Protein AF-A0A959BUV0-F1 (afdb_monomer_lite)

Secondary structure (DSSP, 8-state):
-HHHHHHHHHHHHHHHHHHHHHH---HHHHHHHHHHHHHHHHHHHHHHHHHHHT----TTTS-TTS---

Structure (mmCIF, N/CA/C/O backbone):
data_AF-A0A959BUV0-F1
#
_entry.id   AF-A0A959BUV0-F1
#
loop_
_atom_site.group_PDB
_atom_site.id
_atom_site.type_symbol
_atom_site.label_atom_id
_atom_site.label_alt_id
_atom_site.label_comp_id
_atom_site.label_asym_id
_atom_site.label_entity_id
_atom_site.label_seq_id
_atom_site.pdbx_PDB_ins_code
_atom_site.Cartn_x
_atom_site.Cartn_y
_atom_site.Cartn_z
_atom_site.occupancy
_atom_site.B_iso_or_equiv
_atom_site.auth_seq_id
_atom_site.auth_comp_id
_atom_site.auth_asym_id
_atom_site.auth_atom_id
_atom_site.pdbx_PDB_model_num
ATOM 1 N N . MET A 1 1 ? 16.466 -1.764 -11.816 1.00 52.34 1 MET A N 1
ATOM 2 C CA . MET A 1 1 ? 16.839 -2.106 -10.418 1.00 52.34 1 MET A CA 1
ATOM 3 C C . MET A 1 1 ? 15.961 -1.405 -9.377 1.00 52.34 1 MET A C 1
ATOM 5 O O . MET A 1 1 ? 15.486 -2.095 -8.487 1.00 52.34 1 MET A O 1
ATOM 9 N N . HIS A 1 2 ? 15.666 -0.103 -9.503 1.00 61.47 2 HIS A N 1
ATOM 10 C CA . HIS A 1 2 ? 14.847 0.634 -8.522 1.00 61.47 2 HIS A CA 1
ATOM 11 C C . HIS A 1 2 ? 13.402 0.122 -8.341 1.00 61.47 2 HIS A C 1
ATOM 13 O O . HIS A 1 2 ? 12.939 0.034 -7.207 1.00 61.47 2 HIS A O 1
ATOM 19 N N . TYR A 1 3 ? 12.704 -0.290 -9.408 1.00 68.50 3 TYR A N 1
ATOM 20 C CA . TYR A 1 3 ? 11.303 -0.731 -9.293 1.00 68.50 3 TYR A CA 1
ATOM 21 C C . TYR A 1 3 ? 11.129 -2.023 -8.476 1.00 68.50 3 TYR A C 1
ATOM 23 O O . TYR A 1 3 ? 10.168 -2.129 -7.725 1.00 68.50 3 TYR A O 1
ATOM 31 N N . LYS A 1 4 ? 12.072 -2.979 -8.568 1.00 71.44 4 LYS A N 1
ATOM 32 C CA . LYS A 1 4 ? 12.026 -4.239 -7.796 1.00 71.44 4 LYS A CA 1
ATOM 33 C C . LYS A 1 4 ? 12.148 -3.979 -6.295 1.00 71.44 4 LYS A C 1
ATOM 35 O O . LYS A 1 4 ? 11.463 -4.609 -5.494 1.00 71.44 4 LYS A O 1
ATOM 40 N N . MET A 1 5 ? 13.008 -3.032 -5.921 1.00 78.25 5 MET A N 1
ATOM 41 C CA . MET A 1 5 ? 13.173 -2.618 -4.530 1.00 78.25 5 MET A CA 1
ATOM 42 C C . MET A 1 5 ? 11.938 -1.846 -4.043 1.00 78.25 5 MET A C 1
ATOM 44 O O . MET A 1 5 ? 11.434 -2.135 -2.963 1.00 78.25 5 MET A O 1
ATOM 48 N N . ALA A 1 6 ? 11.387 -0.944 -4.862 1.00 76.69 6 ALA A N 1
ATOM 49 C CA . ALA A 1 6 ? 10.153 -0.223 -4.543 1.00 76.69 6 ALA A CA 1
ATOM 50 C C . ALA A 1 6 ? 8.950 -1.167 -4.355 1.00 76.69 6 ALA A C 1
ATOM 52 O O . ALA A 1 6 ? 8.216 -1.041 -3.377 1.00 76.69 6 ALA A O 1
ATOM 53 N N . SER A 1 7 ? 8.780 -2.165 -5.230 1.00 79.75 7 SER A N 1
ATOM 54 C CA . SER A 1 7 ? 7.714 -3.162 -5.087 1.00 79.75 7 SER A CA 1
ATOM 55 C C . SER A 1 7 ? 7.880 -4.027 -3.836 1.00 79.75 7 SER A C 1
ATOM 57 O O . SER A 1 7 ? 6.888 -4.350 -3.189 1.00 79.75 7 SER A O 1
ATOM 59 N N . ALA A 1 8 ? 9.119 -4.375 -3.466 1.00 84.50 8 ALA A N 1
ATOM 60 C CA . ALA A 1 8 ? 9.393 -5.145 -2.252 1.00 84.50 8 ALA A CA 1
ATOM 61 C C . ALA A 1 8 ? 9.032 -4.357 -0.981 1.00 84.50 8 ALA A C 1
ATOM 63 O O . ALA A 1 8 ? 8.425 -4.913 -0.067 1.00 84.50 8 ALA A O 1
ATOM 64 N N . TRP A 1 9 ? 9.330 -3.055 -0.946 1.00 85.69 9 TRP A N 1
ATOM 65 C CA . TRP A 1 9 ? 8.931 -2.182 0.161 1.00 85.69 9 TRP A CA 1
ATOM 66 C C . TRP A 1 9 ? 7.414 -2.024 0.270 1.00 85.69 9 TRP A C 1
ATOM 68 O O . TRP A 1 9 ? 6.877 -2.113 1.372 1.00 85.69 9 TRP A O 1
ATOM 78 N N . ILE A 1 10 ? 6.709 -1.858 -0.853 1.00 85.38 10 ILE A N 1
ATOM 79 C CA . ILE A 1 10 ? 5.239 -1.787 -0.851 1.00 85.38 10 ILE A CA 1
ATOM 80 C C . ILE A 1 10 ? 4.638 -3.090 -0.320 1.00 85.38 10 ILE A C 1
ATOM 82 O O . ILE A 1 10 ? 3.740 -3.054 0.520 1.00 85.38 10 ILE A O 1
ATOM 86 N N . PHE A 1 11 ? 5.174 -4.237 -0.740 1.00 87.00 11 PHE A N 1
ATOM 87 C CA . PHE A 1 11 ? 4.740 -5.533 -0.228 1.00 87.00 11 PHE A CA 1
ATOM 88 C C . PHE A 1 11 ? 4.987 -5.678 1.281 1.00 87.00 11 PHE A C 1
ATOM 90 O O . PHE A 1 11 ? 4.096 -6.113 2.008 1.00 87.00 11 PHE A O 1
ATOM 97 N N . ALA A 1 12 ? 6.152 -5.257 1.779 1.00 89.88 12 ALA A N 1
ATOM 98 C CA . ALA A 1 12 ? 6.450 -5.279 3.211 1.00 89.88 12 ALA A CA 1
ATOM 99 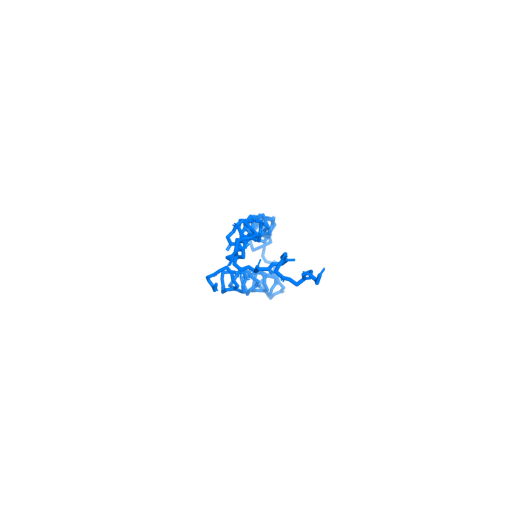C C . ALA A 1 12 ? 5.471 -4.408 4.023 1.00 89.88 12 ALA A C 1
ATOM 101 O O . ALA A 1 12 ? 4.987 -4.838 5.070 1.00 89.88 12 ALA A O 1
ATOM 102 N N . ILE A 1 13 ? 5.127 -3.219 3.516 1.00 89.00 13 ILE A N 1
ATOM 103 C CA . ILE A 1 13 ? 4.149 -2.317 4.146 1.00 89.00 13 ILE A CA 1
ATOM 104 C C . ILE A 1 13 ? 2.749 -2.941 4.150 1.00 89.00 13 ILE A C 1
ATOM 106 O O . ILE A 1 13 ? 2.049 -2.857 5.158 1.00 89.00 13 ILE A O 1
ATOM 110 N N . LEU A 1 14 ? 2.348 -3.600 3.059 1.00 87.56 14 LEU A N 1
ATOM 111 C CA . LEU A 1 14 ? 1.070 -4.312 2.977 1.00 87.56 14 LEU A CA 1
ATOM 112 C C . LEU A 1 14 ? 0.978 -5.425 4.024 1.00 87.56 14 LEU A C 1
ATOM 114 O O . LEU A 1 14 ? -0.003 -5.494 4.763 1.00 87.56 14 LEU A O 1
ATOM 118 N N . VAL A 1 15 ? 2.014 -6.260 4.128 1.00 90.56 15 VAL A N 1
ATOM 119 C CA . VAL A 1 15 ? 2.074 -7.331 5.133 1.00 90.56 15 VAL A CA 1
ATOM 120 C C . VAL A 1 15 ? 2.028 -6.751 6.544 1.00 90.56 15 VAL A C 1
ATOM 122 O O . VAL A 1 15 ? 1.273 -7.245 7.379 1.00 90.56 15 VAL A O 1
ATOM 125 N N . PHE A 1 16 ? 2.779 -5.678 6.803 1.00 90.25 16 PHE A N 1
ATOM 126 C CA . PHE A 1 16 ? 2.777 -5.001 8.097 1.00 90.25 16 PHE A CA 1
ATOM 127 C C . PHE A 1 16 ? 1.395 -4.446 8.465 1.00 90.25 16 PHE A C 1
ATOM 129 O O . PHE A 1 16 ? 0.947 -4.645 9.590 1.00 90.25 16 PHE A O 1
ATOM 136 N N . LEU A 1 17 ? 0.690 -3.810 7.524 1.00 85.69 17 LEU A N 1
ATOM 137 C CA . LEU A 1 17 ? -0.673 -3.310 7.735 1.00 85.69 17 LEU A CA 1
ATOM 138 C C . LEU A 1 17 ? -1.646 -4.434 8.101 1.00 85.69 17 LEU A C 1
ATOM 140 O O . LEU A 1 17 ? -2.425 -4.285 9.041 1.00 85.69 17 LEU A O 1
ATOM 144 N N . VAL A 1 18 ? -1.573 -5.569 7.401 1.00 87.12 18 VAL A N 1
ATOM 145 C CA . VAL A 1 18 ? -2.413 -6.741 7.696 1.00 87.12 18 VAL A CA 1
ATOM 146 C C . VAL A 1 18 ? -2.107 -7.295 9.090 1.00 87.12 18 VAL A C 1
ATOM 148 O O . VAL A 1 18 ? -3.026 -7.556 9.866 1.00 87.12 18 VAL A O 1
ATOM 151 N N . LEU A 1 19 ? -0.825 -7.417 9.441 1.00 90.44 19 LEU A N 1
ATOM 152 C CA . LEU A 1 19 ? -0.385 -7.851 10.770 1.00 90.44 19 LEU A CA 1
ATOM 153 C C . LEU A 1 19 ? -0.855 -6.895 11.870 1.00 90.44 19 LEU A C 1
ATOM 155 O O . LEU A 1 19 ? -1.306 -7.342 12.923 1.00 90.44 19 LEU A O 1
ATOM 159 N N . LEU A 1 20 ? -0.796 -5.587 11.615 1.00 88.44 20 LEU A N 1
ATOM 160 C CA . LEU A 1 20 ? -1.246 -4.560 12.547 1.00 88.44 20 LEU A CA 1
ATOM 161 C C . LEU A 1 20 ? -2.762 -4.627 12.768 1.00 88.44 20 LEU A C 1
ATOM 163 O O . LEU A 1 20 ? -3.204 -4.553 13.911 1.00 88.44 20 LEU A O 1
ATOM 167 N N . MET A 1 21 ? -3.554 -4.824 11.708 1.00 85.75 21 MET A N 1
ATOM 168 C CA . MET A 1 21 ? -5.006 -5.028 11.816 1.00 85.75 21 MET A CA 1
ATOM 169 C C . MET A 1 21 ? -5.350 -6.303 12.592 1.00 85.75 21 MET A C 1
ATOM 171 O O . MET A 1 21 ? -6.335 -6.315 13.325 1.00 85.75 21 MET A O 1
ATOM 175 N N . PHE A 1 22 ? -4.545 -7.358 12.446 1.00 87.88 22 PHE A N 1
ATOM 176 C CA . PHE A 1 22 ? -4.745 -8.620 13.156 1.00 87.88 22 PHE A CA 1
ATOM 177 C C . PHE A 1 22 ? -4.401 -8.518 14.650 1.00 87.88 22 PHE A C 1
ATOM 179 O O . PHE A 1 22 ? -5.176 -8.965 15.492 1.00 87.88 22 PHE A O 1
ATOM 186 N N . LEU A 1 23 ? -3.256 -7.915 14.987 1.00 90.06 23 LEU A N 1
ATOM 187 C CA . LEU A 1 23 ? -2.782 -7.777 16.371 1.00 90.06 23 LEU A CA 1
ATOM 188 C C . LEU A 1 23 ? -3.523 -6.679 17.145 1.00 90.06 23 LEU A C 1
ATOM 190 O O . LEU A 1 23 ? -3.753 -6.811 18.345 1.00 90.06 23 LEU A O 1
ATOM 194 N N . HIS A 1 24 ? -3.906 -5.600 16.461 1.00 88.44 24 HIS A N 1
ATOM 195 C CA . HIS A 1 24 ? -4.596 -4.452 17.040 1.00 88.44 24 HIS A CA 1
ATOM 196 C C . HIS A 1 24 ? -5.812 -4.058 16.190 1.00 88.44 24 HIS A C 1
ATOM 198 O O . HIS A 1 24 ? -5.779 -3.031 15.501 1.00 88.44 24 HIS A O 1
ATOM 204 N N . PRO A 1 25 ? -6.917 -4.825 16.272 1.00 82.81 25 PRO A N 1
ATOM 205 C CA . PRO A 1 25 ? -8.148 -4.565 15.528 1.00 82.81 25 PRO A CA 1
ATOM 206 C C . PRO A 1 25 ? -8.926 -3.387 16.133 1.00 82.81 25 PRO A C 1
ATOM 208 O O . PRO A 1 25 ? -10.042 -3.525 16.627 1.00 82.81 25 PRO A O 1
ATOM 211 N N . SER A 1 26 ? -8.325 -2.200 16.125 1.00 90.06 26 SER A N 1
ATOM 212 C CA . SER A 1 26 ? -9.016 -0.961 16.467 1.00 90.06 26 SER A CA 1
ATOM 213 C C . SER A 1 26 ? -9.727 -0.405 15.237 1.00 90.06 26 SER A C 1
ATOM 215 O O . SER A 1 26 ? -9.241 -0.530 14.110 1.00 90.06 26 SER A O 1
ATOM 217 N N . THR A 1 27 ? -10.853 0.276 15.449 1.00 87.38 27 THR A N 1
ATOM 218 C CA . THR A 1 27 ? -11.626 0.922 14.377 1.00 87.38 27 THR A CA 1
ATOM 219 C C . THR A 1 27 ? -10.761 1.843 13.514 1.00 87.38 27 THR A C 1
ATOM 221 O O . THR A 1 27 ? -10.935 1.893 12.300 1.00 87.38 27 THR A O 1
ATOM 224 N N . PHE A 1 28 ? -9.784 2.519 14.127 1.00 87.00 28 PHE A N 1
ATOM 225 C CA . PHE A 1 28 ? -8.832 3.382 13.432 1.00 87.00 28 PHE A CA 1
ATOM 226 C C . PHE A 1 28 ? -7.881 2.599 12.514 1.00 87.00 28 PHE A C 1
ATOM 228 O O . PHE A 1 28 ? -7.724 2.953 11.349 1.00 87.00 28 PHE A O 1
ATOM 235 N N . VAL A 1 29 ? -7.281 1.510 13.008 1.00 86.00 29 VAL A N 1
ATOM 236 C CA . VAL A 1 29 ? -6.355 0.664 12.230 1.00 86.00 29 VAL A CA 1
ATOM 237 C C . VAL A 1 29 ? -7.084 -0.034 11.080 1.00 86.00 29 VAL A C 1
ATOM 239 O O . VAL A 1 29 ? -6.543 -0.140 9.982 1.00 86.00 29 VAL A O 1
ATOM 242 N N . ILE A 1 30 ? -8.335 -0.446 11.297 1.00 85.12 30 ILE A N 1
ATOM 243 C CA . ILE A 1 30 ? -9.166 -1.039 10.246 1.00 85.12 30 ILE A CA 1
ATOM 244 C C . ILE A 1 30 ? -9.465 -0.013 9.148 1.00 85.12 30 ILE A C 1
ATOM 246 O O . ILE A 1 30 ? -9.332 -0.335 7.970 1.00 85.12 30 ILE A O 1
ATOM 250 N N . TRP A 1 31 ? -9.803 1.228 9.514 1.00 89.00 31 TRP A N 1
ATOM 251 C CA . TRP A 1 31 ? -9.991 2.323 8.554 1.00 89.00 31 TRP A CA 1
ATOM 252 C C . TRP A 1 31 ? -8.714 2.638 7.771 1.00 89.00 31 TRP A C 1
ATOM 254 O O . TRP A 1 31 ? -8.756 2.813 6.552 1.00 89.00 31 TRP A O 1
ATOM 264 N N . LEU A 1 32 ? -7.572 2.662 8.462 1.00 86.94 32 LEU A N 1
ATOM 265 C CA . LEU A 1 32 ? -6.265 2.867 7.846 1.00 86.94 32 LEU A CA 1
ATOM 266 C C . LEU A 1 32 ? -5.954 1.763 6.829 1.00 86.94 32 LEU A C 1
ATOM 268 O O . LEU A 1 32 ? -5.512 2.061 5.724 1.00 86.94 32 LEU A O 1
ATOM 272 N N . GLY A 1 33 ? -6.227 0.504 7.175 1.00 85.56 33 GLY A N 1
ATOM 273 C CA . GLY A 1 33 ? -6.105 -0.623 6.256 1.00 85.56 33 GLY A CA 1
ATOM 274 C C . GLY A 1 33 ? -7.063 -0.516 5.073 1.00 85.56 33 GLY A C 1
ATOM 275 O O . GLY A 1 33 ? -6.635 -0.674 3.935 1.00 85.56 33 GLY A O 1
ATOM 276 N N . PHE A 1 34 ? -8.330 -0.175 5.317 1.00 87.94 34 PHE A N 1
ATOM 277 C CA . PHE A 1 34 ? -9.367 -0.069 4.287 1.00 87.94 34 PHE A CA 1
ATOM 278 C C . PHE A 1 34 ? -9.036 0.963 3.199 1.00 87.94 34 PHE A C 1
ATOM 280 O O . PHE A 1 34 ? -9.301 0.714 2.027 1.00 87.94 34 PHE A O 1
ATOM 287 N N . ILE A 1 35 ? -8.415 2.091 3.561 1.00 89.19 35 ILE A N 1
ATOM 288 C CA . ILE A 1 35 ? -7.946 3.097 2.591 1.00 89.19 35 ILE A CA 1
ATOM 289 C C . ILE A 1 35 ? -6.543 2.764 2.072 1.00 89.19 35 ILE A C 1
ATOM 291 O O . ILE A 1 35 ? -6.265 2.896 0.881 1.00 89.19 35 ILE A O 1
ATOM 295 N N . GLY A 1 36 ? -5.639 2.351 2.958 1.00 85.69 36 GLY A N 1
ATOM 296 C CA . GLY A 1 36 ? -4.227 2.156 2.643 1.00 85.69 36 GLY A CA 1
ATOM 297 C C . GLY A 1 36 ? -3.983 1.004 1.671 1.00 85.69 36 GLY A C 1
ATOM 298 O O . GLY A 1 36 ? -3.201 1.161 0.736 1.00 85.69 36 GLY A O 1
ATOM 299 N N . LEU A 1 37 ? -4.683 -0.123 1.839 1.00 85.19 37 LEU A N 1
ATOM 300 C CA . LEU A 1 37 ? -4.583 -1.290 0.953 1.00 85.19 37 LEU A CA 1
ATOM 301 C C . LEU A 1 37 ? -4.859 -0.953 -0.521 1.00 85.19 37 LEU A C 1
ATOM 303 O O . LEU A 1 37 ? -3.971 -1.192 -1.344 1.00 85.19 37 LEU A O 1
ATOM 307 N N . PRO A 1 38 ? -6.026 -0.392 -0.898 1.00 89.88 38 PRO A N 1
ATOM 308 C CA . PRO A 1 38 ? -6.312 -0.094 -2.299 1.00 89.88 38 PRO A CA 1
ATOM 309 C C . PRO A 1 38 ? -5.354 0.953 -2.875 1.00 89.88 38 PRO A C 1
ATOM 311 O O . PRO A 1 38 ? -4.913 0.805 -4.013 1.00 89.88 38 PRO A O 1
ATOM 314 N N . VAL A 1 39 ? -4.962 1.966 -2.095 1.00 90.19 39 VAL A N 1
ATOM 315 C CA . VAL A 1 39 ? -3.993 2.980 -2.544 1.00 90.19 39 VAL A CA 1
ATOM 316 C C . VAL A 1 39 ? -2.631 2.350 -2.842 1.00 90.19 39 VAL A C 1
ATOM 318 O O . VAL A 1 39 ? -2.061 2.594 -3.906 1.00 90.19 39 VAL A O 1
ATOM 321 N N . LEU A 1 40 ? -2.121 1.503 -1.945 1.00 85.75 40 LEU A N 1
ATOM 322 C CA . LEU A 1 40 ? -0.841 0.819 -2.136 1.00 85.75 40 LEU A CA 1
ATOM 323 C C . LEU A 1 40 ? -0.869 -0.126 -3.341 1.00 85.75 40 LEU A C 1
ATOM 325 O O . LEU A 1 40 ? 0.103 -0.165 -4.094 1.00 85.75 40 LEU A O 1
ATOM 329 N N . LEU A 1 41 ? -1.984 -0.824 -3.574 1.00 86.94 41 LEU A N 1
ATOM 330 C CA . LEU A 1 41 ? -2.160 -1.667 -4.760 1.00 86.94 41 LEU A CA 1
ATOM 331 C C . LEU A 1 41 ? -2.152 -0.850 -6.059 1.00 86.94 41 LEU A C 1
ATOM 333 O O . LEU A 1 41 ? -1.505 -1.255 -7.024 1.00 86.94 41 LEU A O 1
ATOM 337 N N . VAL A 1 42 ? -2.809 0.315 -6.085 1.00 89.44 42 VAL A N 1
ATOM 338 C CA . VAL A 1 42 ? -2.783 1.220 -7.248 1.00 89.44 42 VAL A CA 1
ATOM 339 C C . VAL A 1 42 ? -1.366 1.731 -7.502 1.00 89.44 4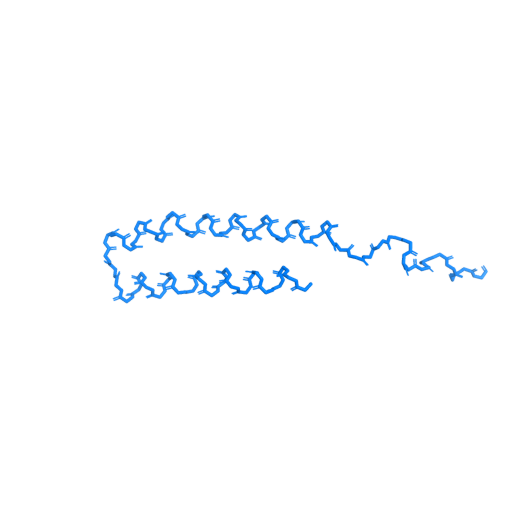2 VAL A C 1
ATOM 341 O O . VAL A 1 42 ? -0.892 1.682 -8.635 1.00 89.44 42 VAL A O 1
ATOM 344 N N . ILE A 1 43 ? -0.654 2.163 -6.458 1.00 87.00 43 ILE A N 1
ATOM 345 C CA . ILE A 1 4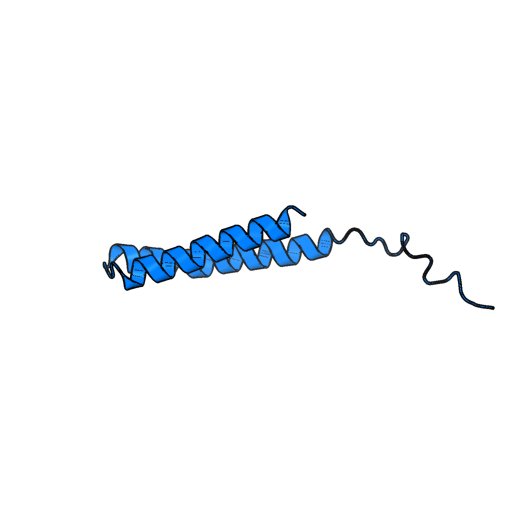3 ? 0.743 2.609 -6.574 1.00 87.00 43 ILE A CA 1
ATOM 346 C C . ILE A 1 43 ? 1.623 1.472 -7.105 1.00 87.00 43 ILE A C 1
ATOM 348 O O . ILE A 1 43 ? 2.431 1.687 -8.008 1.00 87.00 43 ILE A O 1
ATOM 352 N N . GLN A 1 44 ? 1.444 0.253 -6.596 1.00 82.62 44 GLN A N 1
ATOM 353 C CA . GLN A 1 44 ? 2.184 -0.916 -7.060 1.00 82.62 44 GLN A CA 1
ATOM 354 C C . GLN A 1 44 ? 1.900 -1.219 -8.535 1.00 82.62 44 GLN A C 1
ATOM 356 O O . GLN A 1 44 ? 2.839 -1.440 -9.299 1.00 82.62 44 GLN A O 1
ATOM 361 N N . ALA A 1 45 ? 0.63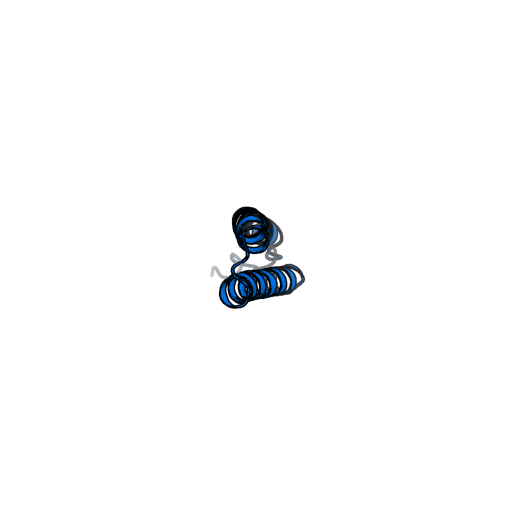3 -1.174 -8.954 1.00 85.00 45 ALA A N 1
ATOM 362 C CA . ALA A 1 45 ? 0.247 -1.360 -10.348 1.00 85.00 45 ALA A CA 1
ATOM 363 C C . ALA A 1 45 ? 0.874 -0.289 -11.254 1.00 85.00 45 ALA A C 1
ATOM 365 O O . ALA A 1 45 ? 1.442 -0.625 -12.291 1.00 85.00 45 ALA A O 1
ATOM 366 N N . LEU A 1 46 ? 0.856 0.982 -10.840 1.00 85.38 46 LEU A N 1
ATOM 367 C CA . LEU A 1 46 ? 1.485 2.077 -11.583 1.00 85.38 46 LEU A CA 1
ATOM 368 C C . LEU A 1 46 ? 3.001 1.900 -11.711 1.00 85.38 46 LEU A C 1
ATOM 370 O O . LEU A 1 46 ? 3.548 2.118 -12.788 1.00 8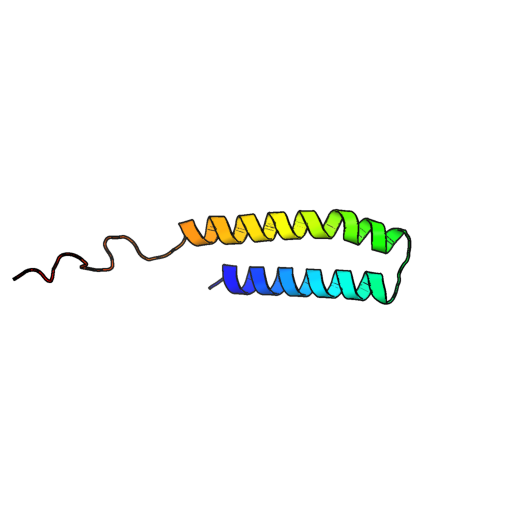5.38 46 LEU A O 1
ATOM 374 N N . ILE A 1 47 ? 3.680 1.478 -10.641 1.00 82.38 47 ILE A N 1
ATOM 375 C CA . ILE A 1 47 ? 5.123 1.203 -10.673 1.00 82.38 47 ILE A CA 1
ATOM 376 C C . ILE A 1 47 ? 5.433 0.058 -11.637 1.00 82.38 47 ILE A C 1
ATOM 378 O O . ILE A 1 47 ? 6.391 0.158 -12.399 1.00 82.38 47 ILE A O 1
ATOM 382 N N . ILE A 1 48 ? 4.634 -1.012 -11.631 1.00 79.00 48 ILE A N 1
ATOM 383 C CA . ILE A 1 48 ? 4.824 -2.160 -12.528 1.00 79.00 48 ILE A CA 1
ATOM 384 C C . ILE A 1 48 ? 4.583 -1.757 -13.987 1.00 79.00 48 ILE A C 1
ATOM 386 O O . ILE A 1 48 ? 5.399 -2.086 -14.846 1.00 79.00 48 ILE A O 1
ATOM 390 N N . LEU A 1 49 ? 3.499 -1.025 -14.264 1.00 81.25 49 LEU A N 1
ATOM 391 C CA . LEU A 1 49 ? 3.178 -0.545 -15.610 1.00 81.25 49 LEU A CA 1
ATOM 392 C C . LEU A 1 49 ? 4.281 0.371 -16.144 1.00 81.25 49 LEU A C 1
ATOM 394 O O . LEU A 1 49 ? 4.788 0.144 -17.236 1.00 81.25 49 LEU A O 1
ATOM 398 N N . ARG A 1 50 ? 4.733 1.333 -15.335 1.00 74.75 50 ARG A N 1
ATOM 399 C CA . ARG A 1 50 ? 5.799 2.264 -15.719 1.00 74.75 50 ARG A CA 1
ATOM 400 C C . ARG A 1 50 ? 7.167 1.588 -15.843 1.00 74.75 50 ARG A C 1
ATOM 402 O O . ARG A 1 50 ? 7.978 1.994 -16.663 1.00 74.75 50 ARG A O 1
ATOM 409 N N . ALA A 1 51 ? 7.428 0.536 -15.067 1.00 68.31 51 ALA A N 1
ATOM 410 C CA . ALA A 1 51 ? 8.650 -0.257 -15.197 1.00 68.31 51 ALA A CA 1
ATOM 411 C C . ALA A 1 51 ? 8.691 -1.093 -16.487 1.00 68.31 51 ALA A C 1
ATOM 413 O O . ALA A 1 51 ? 9.783 -1.444 -16.934 1.00 68.31 51 ALA A O 1
ATOM 414 N N . LYS A 1 52 ? 7.532 -1.418 -17.079 1.00 57.28 52 LYS A N 1
ATOM 415 C CA . LYS A 1 52 ? 7.457 -2.060 -18.397 1.00 57.28 52 LYS A CA 1
ATOM 416 C C . LYS A 1 52 ? 7.894 -1.097 -19.505 1.00 57.28 52 LYS A C 1
ATOM 418 O O . LYS A 1 52 ? 8.570 -1.534 -20.428 1.00 57.28 52 LYS A O 1
ATOM 423 N N . ASP A 1 53 ? 7.581 0.191 -19.372 1.00 56.66 53 ASP A N 1
ATOM 424 C CA . ASP A 1 53 ? 8.035 1.225 -20.314 1.00 56.66 53 ASP A CA 1
ATOM 425 C C . ASP A 1 53 ? 9.548 1.488 -20.200 1.00 56.66 53 ASP A C 1
ATOM 427 O O . ASP A 1 53 ? 10.204 1.787 -21.190 1.00 56.66 53 ASP A O 1
ATOM 431 N N . ASP A 1 54 ? 10.124 1.298 -19.008 1.00 52.25 54 ASP A N 1
ATOM 432 C CA . ASP A 1 54 ? 11.568 1.406 -18.730 1.00 52.25 54 ASP A CA 1
ATOM 433 C C . ASP A 1 54 ? 12.355 0.116 -19.055 1.00 52.25 54 ASP A C 1
ATOM 435 O O . ASP A 1 54 ? 13.517 -0.039 -18.651 1.00 52.25 54 ASP A O 1
ATOM 439 N N . SER A 1 55 ? 11.739 -0.860 -19.741 1.00 48.69 55 SER A N 1
ATOM 440 C CA . SER A 1 55 ? 12.456 -2.063 -20.158 1.00 48.69 55 SER A CA 1
ATOM 441 C C . SER A 1 55 ? 13.528 -1.665 -21.168 1.00 48.69 55 SER A C 1
ATOM 443 O O . SER A 1 55 ? 13.253 -1.339 -22.318 1.00 48.69 55 SER A O 1
ATOM 445 N N . LYS A 1 56 ? 14.769 -1.684 -20.689 1.00 51.03 56 LYS A N 1
ATOM 446 C CA . LYS A 1 56 ? 16.014 -1.328 -21.373 1.00 51.03 56 LYS A CA 1
ATOM 447 C C . LYS A 1 56 ? 16.424 -2.339 -22.458 1.00 51.03 56 LYS A C 1
ATOM 449 O O . LYS A 1 56 ? 17.604 -2.613 -22.620 1.00 51.03 56 LYS A O 1
ATOM 454 N N . HIS A 1 57 ? 15.442 -2.935 -23.121 1.00 50.41 57 HIS A N 1
ATOM 455 C CA . HIS A 1 57 ? 15.621 -3.675 -24.355 1.00 50.41 57 HIS A CA 1
ATOM 456 C C . HIS A 1 57 ? 14.969 -2.822 -25.431 1.00 50.41 57 HIS A C 1
ATOM 458 O O . HIS A 1 57 ? 13.773 -2.945 -25.705 1.00 50.41 57 HIS A O 1
ATOM 464 N N . SER A 1 58 ? 15.750 -1.891 -25.984 1.00 50.88 58 SER A N 1
ATOM 465 C CA . SER A 1 58 ? 15.390 -1.333 -27.279 1.00 50.88 58 SER A CA 1
ATOM 466 C C . SER A 1 58 ? 15.312 -2.505 -28.256 1.00 50.88 58 SER A C 1
ATOM 468 O O . SER A 1 58 ? 16.140 -3.415 -28.194 1.00 50.88 58 SER A O 1
ATOM 470 N N . PHE A 1 59 ? 14.356 -2.485 -29.187 1.00 53.78 59 PHE A N 1
ATOM 471 C CA . PHE A 1 59 ? 14.358 -3.410 -30.329 1.00 53.78 59 PHE A CA 1
ATOM 472 C C . PHE A 1 59 ? 15.666 -3.328 -31.151 1.00 53.78 59 PHE A C 1
ATOM 474 O O . PHE A 1 59 ? 15.887 -4.158 -32.025 1.00 53.78 59 PHE A O 1
ATOM 481 N N . GLU A 1 60 ? 16.523 -2.340 -30.876 1.00 54.59 60 GLU A N 1
ATOM 482 C CA . GLU A 1 60 ? 17.854 -2.165 -31.461 1.00 54.59 60 GLU A CA 1
ATOM 483 C C . GLU A 1 60 ? 18.986 -2.898 -30.711 1.00 54.59 60 GLU A C 1
ATOM 485 O O . GLU A 1 60 ? 20.044 -3.107 -31.301 1.00 54.59 60 GLU A O 1
ATOM 490 N N . ASP A 1 61 ? 18.804 -3.298 -29.443 1.00 55.78 61 ASP A N 1
ATOM 491 C CA . ASP A 1 61 ? 19.885 -3.897 -28.631 1.00 55.78 61 ASP A CA 1
ATOM 492 C C . ASP A 1 61 ? 20.100 -5.389 -28.922 1.00 55.78 61 ASP A C 1
ATOM 494 O O . ASP A 1 61 ? 21.184 -5.932 -28.702 1.00 55.78 61 ASP A O 1
ATOM 498 N N . GLU A 1 62 ? 19.083 -6.061 -29.456 1.00 56.09 62 GLU A N 1
ATOM 499 C CA . GLU A 1 62 ? 1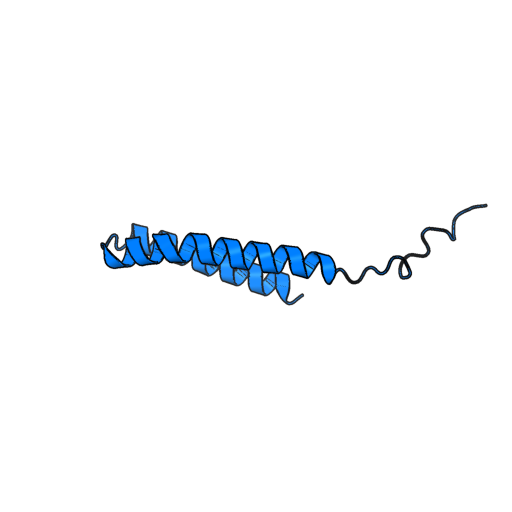9.208 -7.415 -29.973 1.00 56.09 62 GLU A CA 1
ATOM 500 C C . GLU A 1 62 ? 19.131 -7.346 -31.490 1.00 56.09 62 GLU A C 1
ATOM 502 O O . GLU A 1 62 ? 18.104 -6.992 -32.065 1.00 56.09 62 GLU A O 1
ATOM 507 N N . LYS A 1 63 ? 20.236 -7.716 -32.140 1.00 58.16 63 LYS A N 1
ATOM 508 C CA . LYS A 1 63 ? 20.366 -8.009 -33.571 1.00 58.16 63 LYS A CA 1
ATOM 509 C C . LYS A 1 63 ? 19.479 -9.194 -33.978 1.00 58.16 63 LYS A C 1
ATOM 511 O O . LYS A 1 63 ? 19.939 -10.173 -34.554 1.00 58.16 63 LYS A O 1
ATOM 516 N N . TRP A 1 64 ? 18.184 -9.110 -33.695 1.00 55.47 64 TRP A N 1
ATOM 517 C CA . TRP A 1 64 ? 17.180 -10.159 -33.859 1.00 55.47 64 TRP A CA 1
ATOM 518 C C . TRP A 1 64 ? 16.933 -10.514 -35.338 1.00 55.47 64 TRP A C 1
ATOM 520 O O . TRP A 1 64 ? 16.168 -11.420 -35.652 1.00 55.47 64 TRP A O 1
ATOM 530 N N . TYR A 1 65 ? 17.581 -9.785 -36.253 1.00 56.97 65 TYR A N 1
ATOM 531 C CA . TYR A 1 65 ? 17.525 -9.960 -37.700 1.00 56.97 65 TYR A CA 1
ATOM 532 C C . TYR A 1 65 ? 18.863 -10.356 -38.349 1.00 56.97 65 TYR A C 1
ATOM 534 O O . TYR A 1 65 ? 18.852 -10.608 -39.552 1.00 56.97 65 TYR A O 1
ATOM 542 N N . GLU A 1 66 ? 19.991 -10.417 -37.622 1.00 57.66 66 GLU A N 1
ATOM 543 C CA . GLU A 1 66 ? 21.294 -10.726 -38.251 1.00 57.66 66 GLU A CA 1
ATOM 544 C C . GLU A 1 66 ? 21.531 -12.221 -38.516 1.00 57.66 66 GLU A C 1
ATOM 546 O O . GLU A 1 66 ? 22.403 -12.553 -39.312 1.00 57.66 66 GLU A O 1
ATOM 551 N N . ASP A 1 67 ? 20.703 -13.116 -37.977 1.00 58.78 67 ASP A N 1
ATOM 552 C CA . ASP A 1 67 ? 20.762 -14.542 -38.307 1.00 58.78 67 ASP A CA 1
ATOM 553 C C . ASP A 1 67 ? 19.704 -14.903 -39.358 1.00 58.78 67 ASP A C 1
ATOM 555 O O . ASP A 1 67 ? 18.700 -15.564 -39.080 1.00 58.78 67 ASP A O 1
ATOM 559 N N . ARG A 1 68 ? 19.924 -14.471 -40.602 1.00 62.03 68 ARG A N 1
ATOM 560 C CA . ARG A 1 68 ? 19.332 -15.150 -41.763 1.00 62.03 68 ARG A CA 1
ATOM 561 C C . ARG A 1 68 ? 20.429 -15.478 -42.780 1.00 62.03 68 ARG A C 1
ATOM 563 O O . ARG A 1 68 ? 21.065 -14.538 -43.254 1.00 62.03 68 ARG A O 1
ATOM 570 N N . PRO A 1 69 ? 20.670 -16.768 -43.085 1.00 61.84 69 PRO A N 1
ATOM 571 C CA . PRO A 1 69 ? 21.548 -17.169 -44.182 1.00 61.84 69 PRO A CA 1
ATOM 572 C C . PRO A 1 69 ? 20.967 -16.798 -45.552 1.00 61.84 69 PRO A C 1
ATOM 574 O O . PRO A 1 69 ? 19.722 -16.686 -45.666 1.00 61.84 69 PRO A O 1
#

Foldseek 3Di:
DVLVVVLVVLVVVLVVLVVCCVVPVDPVSVVCNVVVVVVSVVVNVVSVVVVVVVPPDDVVVDPPPPPDD

pLDDT: mean 76.47, std 14.22, range [48.69, 90.56]

Radius of gyration: 19.45 Å; chains: 1; bounding box: 33×21×61 Å

Sequence (69 aa):
MHYKMASAWIFAILVFLVLLMFLHPSTFVIWLGFIGLPVLLVIQALIILRAKDDSKHSFEDEKWYEDRP